Protein AF-A0A9P0GEF2-F1 (afdb_monomer_lite)

Secondary structure (DSSP, 8-state):
--------TT--BSSSSBHHHHHHHHHHHHHHHHH---HHHHHHHHHHHHT-SSPPPHHHHHHHHHHHHHHS-SS---S-------THHHHHHHHHHHHHHHH-TT--HHHHHHHTT--HHHHHHHHHHHS-HHHHHHHHHHHHHHHHHS-----SGGGTTTS--

Sequence (165 aa):
MDMKMKQFPNSIRIGNYTREQQIVATVWYHERLYTGMTRYQLTLNFGIRFQQGNLPSYNTLKMWERKLFKYGRLHRDKAKAKKPRTNLVKYIYLPYVKESFTKFPDLTIRARAEMLGFSYRSVSDIVKEEISPEELELLKNKGRKDHESDGTASKTVEQIDKLDS

Organism: NCBI:txid3402493

Radius of gyration: 30.12 Å; chains: 1; bounding box: 55×38×88 Å

Structure (mmCIF, N/CA/C/O backbone):
data_AF-A0A9P0GEF2-F1
#
_entry.id   AF-A0A9P0GEF2-F1
#
loop_
_atom_site.group_PDB
_atom_site.id
_atom_site.type_symbol
_atom_site.label_atom_id
_atom_site.label_alt_id
_atom_site.label_comp_id
_atom_site.label_asym_id
_atom_site.label_entity_id
_atom_site.label_seq_id
_atom_site.pdbx_PDB_ins_code
_atom_site.Cartn_x
_atom_site.Cartn_y
_atom_site.Cartn_z
_atom_site.occupancy
_atom_site.B_iso_or_equiv
_atom_site.auth_seq_id
_atom_site.auth_comp_id
_atom_site.auth_asym_id
_atom_site.auth_atom_id
_atom_site.pdbx_PDB_model_num
ATOM 1 N N . MET A 1 1 ? 8.793 13.081 41.917 1.00 36.50 1 MET A N 1
ATOM 2 C CA . MET A 1 1 ? 8.743 11.606 41.829 1.00 36.50 1 MET A CA 1
ATOM 3 C C . MET A 1 1 ? 8.677 11.232 40.359 1.00 36.50 1 MET A C 1
ATOM 5 O O . MET A 1 1 ? 7.615 11.348 39.762 1.00 36.50 1 MET A O 1
ATOM 9 N N . ASP A 1 2 ? 9.814 10.865 39.769 1.00 37.28 2 ASP A N 1
ATOM 10 C CA . ASP A 1 2 ? 9.894 10.432 38.371 1.00 37.28 2 ASP A CA 1
ATOM 11 C C . ASP A 1 2 ? 9.312 9.025 38.214 1.00 37.28 2 ASP A C 1
ATOM 13 O O . ASP A 1 2 ? 9.886 8.033 38.674 1.00 37.28 2 ASP A O 1
ATOM 17 N N . MET A 1 3 ? 8.160 8.926 37.553 1.00 39.66 3 MET A N 1
ATOM 18 C CA . MET A 1 3 ? 7.605 7.644 37.131 1.00 39.66 3 MET A CA 1
ATOM 19 C C . MET A 1 3 ? 8.417 7.113 35.947 1.00 39.66 3 MET A C 1
ATOM 21 O O . MET A 1 3 ? 8.150 7.423 34.787 1.00 39.66 3 MET A O 1
ATOM 25 N N . LYS A 1 4 ? 9.417 6.276 36.244 1.00 40.84 4 LYS A N 1
ATOM 26 C CA . LYS A 1 4 ? 10.087 5.433 35.248 1.00 40.84 4 LYS A CA 1
ATOM 27 C C . LYS A 1 4 ? 9.035 4.575 34.537 1.00 40.84 4 LYS A C 1
ATOM 29 O O . LYS A 1 4 ? 8.497 3.635 35.124 1.00 40.84 4 LYS A O 1
ATOM 34 N N . MET A 1 5 ? 8.746 4.887 33.272 1.00 45.00 5 MET A N 1
ATOM 35 C CA . MET A 1 5 ? 7.916 4.038 32.420 1.00 45.00 5 MET A CA 1
ATOM 36 C C . MET A 1 5 ? 8.588 2.671 32.271 1.00 45.00 5 MET A C 1
ATOM 38 O O . MET A 1 5 ? 9.667 2.556 31.686 1.00 45.00 5 MET A O 1
ATOM 42 N N . LYS A 1 6 ? 7.948 1.626 32.806 1.00 47.00 6 LYS A N 1
ATOM 43 C CA . LYS A 1 6 ? 8.337 0.235 32.567 1.00 47.00 6 LYS A CA 1
ATOM 44 C C . LYS A 1 6 ? 8.232 -0.037 31.067 1.00 47.00 6 LYS A C 1
ATOM 46 O O . LYS A 1 6 ? 7.139 -0.081 30.508 1.00 47.00 6 LYS A O 1
ATOM 51 N N . GLN A 1 7 ? 9.376 -0.204 30.411 1.00 41.09 7 GLN A N 1
ATOM 52 C CA . GLN A 1 7 ? 9.422 -0.741 29.059 1.00 41.09 7 GLN A CA 1
ATOM 53 C C . GLN A 1 7 ? 8.996 -2.211 29.124 1.00 41.09 7 GLN A C 1
ATOM 55 O O . GLN A 1 7 ? 9.711 -3.049 29.666 1.00 41.09 7 GLN A O 1
ATOM 60 N N . PHE A 1 8 ? 7.805 -2.516 28.609 1.00 40.53 8 PHE A N 1
ATOM 61 C CA . PHE A 1 8 ? 7.374 -3.895 28.404 1.00 40.53 8 PHE A CA 1
ATOM 62 C C . PHE A 1 8 ? 8.167 -4.503 27.234 1.00 40.53 8 PHE A C 1
ATOM 64 O O . PHE A 1 8 ? 8.203 -3.894 26.156 1.00 40.53 8 PHE A O 1
ATOM 71 N N . PRO A 1 9 ? 8.810 -5.671 27.415 1.00 43.16 9 PRO A N 1
ATOM 72 C CA . PRO A 1 9 ? 9.652 -6.263 26.389 1.00 43.16 9 PRO A CA 1
ATOM 73 C C . PRO A 1 9 ? 8.785 -6.875 25.276 1.00 43.16 9 PRO A C 1
ATOM 75 O O . PRO A 1 9 ? 7.777 -7.523 25.537 1.00 43.16 9 PRO A O 1
ATOM 78 N N . ASN A 1 10 ? 9.207 -6.677 24.025 1.00 42.88 10 ASN A N 1
ATOM 79 C CA . ASN A 1 10 ? 8.752 -7.402 22.828 1.00 42.88 10 ASN A CA 1
ATOM 80 C C . ASN A 1 10 ? 7.295 -7.222 22.356 1.00 42.88 10 ASN A C 1
ATOM 82 O O . ASN A 1 10 ? 6.679 -8.165 21.864 1.00 42.88 10 ASN A O 1
ATOM 86 N N . SER A 1 11 ? 6.761 -5.996 22.359 1.00 43.22 11 SER A N 1
ATOM 87 C CA . SER A 1 11 ? 5.604 -5.692 21.501 1.00 43.22 11 SER A CA 1
ATOM 88 C C . SER A 1 11 ? 6.075 -5.225 20.121 1.00 43.22 11 SER A C 1
ATOM 90 O O . SER A 1 11 ? 6.702 -4.175 19.978 1.00 43.22 11 SER A O 1
ATOM 92 N N . ILE A 1 12 ? 5.778 -5.998 19.073 1.00 39.53 12 ILE A N 1
ATOM 93 C CA . ILE A 1 12 ? 5.960 -5.540 17.690 1.00 39.53 12 ILE A CA 1
ATOM 94 C C . ILE A 1 12 ? 5.035 -4.328 17.501 1.00 39.53 12 ILE A C 1
ATOM 96 O O . ILE A 1 12 ? 3.810 -4.464 17.419 1.00 39.53 12 ILE A O 1
ATOM 100 N N . ARG A 1 13 ? 5.617 -3.124 17.491 1.00 46.28 13 ARG A N 1
ATOM 101 C CA . ARG A 1 13 ? 4.905 -1.864 17.255 1.00 46.28 13 ARG A CA 1
ATOM 102 C C . ARG A 1 13 ? 4.574 -1.766 15.772 1.00 46.28 13 ARG A C 1
ATOM 104 O O . ARG A 1 13 ? 5.449 -1.490 14.955 1.00 46.28 13 ARG A O 1
ATOM 111 N N . ILE A 1 14 ? 3.318 -2.005 15.407 1.00 45.78 14 ILE A N 1
ATOM 112 C CA . ILE A 1 14 ? 2.855 -1.829 14.029 1.00 45.78 14 ILE A CA 1
ATOM 113 C C . ILE A 1 14 ? 2.057 -0.523 13.977 1.00 45.78 14 ILE A C 1
ATOM 115 O O . ILE A 1 14 ? 0.842 -0.494 14.163 1.00 45.78 14 ILE A O 1
ATOM 119 N N . GLY A 1 15 ? 2.776 0.585 13.774 1.00 56.94 15 GLY A N 1
ATOM 120 C CA . GLY A 1 15 ? 2.291 1.932 14.099 1.00 56.94 15 GLY A CA 1
ATOM 121 C C . GLY A 1 15 ? 2.470 2.260 15.589 1.00 56.94 15 GLY A C 1
ATOM 122 O O . GLY A 1 15 ? 3.166 1.546 16.305 1.00 56.94 15 GLY A O 1
ATOM 123 N N . ASN A 1 16 ? 1.824 3.328 16.071 1.00 75.75 16 ASN A N 1
ATOM 124 C CA . ASN A 1 16 ? 1.913 3.777 17.473 1.00 75.75 16 ASN A CA 1
ATOM 125 C C . ASN A 1 16 ? 1.214 2.842 18.488 1.00 75.75 16 ASN A C 1
ATOM 127 O O . ASN A 1 16 ? 1.175 3.173 19.670 1.00 75.75 16 ASN A O 1
ATOM 131 N N . TYR A 1 17 ? 0.648 1.708 18.053 1.00 85.00 17 TYR A N 1
ATOM 132 C CA . TYR A 1 17 ? -0.143 0.801 18.890 1.00 85.00 17 TYR A CA 1
ATOM 133 C C . TYR A 1 17 ? 0.303 -0.652 18.718 1.00 85.00 17 TYR A C 1
ATOM 135 O O . TYR A 1 17 ? 0.531 -1.111 17.592 1.00 85.00 17 TYR A O 1
ATOM 143 N N . THR A 1 18 ? 0.392 -1.383 19.825 1.00 87.19 18 THR A N 1
ATOM 144 C CA . THR A 1 18 ? 0.700 -2.818 19.842 1.00 87.19 18 THR A CA 1
ATOM 145 C C . THR A 1 18 ? -0.449 -3.629 19.242 1.00 87.19 18 THR A C 1
ATOM 147 O O . THR A 1 18 ? -1.592 -3.174 19.176 1.00 87.19 18 THR A O 1
ATOM 150 N N . ARG A 1 19 ? -0.173 -4.863 18.806 1.00 86.06 19 ARG A N 1
ATOM 151 C CA . ARG A 1 19 ? -1.214 -5.752 18.262 1.00 86.06 19 ARG A CA 1
ATOM 152 C C . ARG A 1 19 ? -2.345 -5.994 19.265 1.00 86.06 19 ARG A C 1
ATOM 154 O O . ARG A 1 19 ? -3.507 -5.957 18.881 1.00 86.06 19 ARG A O 1
ATOM 161 N N . GLU A 1 20 ? -2.011 -6.196 20.534 1.00 89.56 20 GLU A N 1
ATOM 162 C CA . GLU A 1 20 ? -2.986 -6.396 21.611 1.00 89.56 20 GLU A CA 1
ATOM 163 C C . GLU A 1 20 ? -3.893 -5.181 21.788 1.00 89.56 20 GLU A C 1
ATOM 165 O O . GLU A 1 20 ? -5.114 -5.319 21.804 1.00 89.56 20 GLU A O 1
ATOM 170 N N . GLN A 1 21 ? -3.305 -3.982 21.835 1.00 91.62 21 GLN A N 1
ATOM 171 C CA . GLN A 1 21 ? -4.051 -2.728 21.908 1.00 91.62 21 GLN A CA 1
ATOM 172 C C . GLN A 1 21 ? -5.044 -2.606 20.753 1.00 91.62 21 GLN A C 1
ATOM 174 O O . GLN A 1 21 ? -6.216 -2.295 20.963 1.00 91.62 21 GLN A O 1
ATOM 179 N N . GLN A 1 22 ? -4.596 -2.901 19.532 1.00 91.31 22 GLN A N 1
ATOM 180 C CA . GLN A 1 22 ? -5.460 -2.868 18.359 1.00 91.31 22 GLN A CA 1
ATOM 181 C C . GLN A 1 22 ? -6.599 -3.887 18.457 1.00 91.31 22 GLN A C 1
ATOM 183 O O . GLN A 1 22 ? -7.737 -3.529 18.164 1.00 91.31 22 GLN A O 1
ATOM 188 N N . ILE A 1 23 ? -6.330 -5.128 18.881 1.00 93.06 23 ILE A N 1
ATOM 189 C CA . ILE A 1 23 ? -7.360 -6.167 19.048 1.00 93.06 23 ILE A CA 1
ATOM 190 C C . ILE A 1 23 ? -8.403 -5.716 20.071 1.00 93.06 23 ILE A C 1
ATOM 192 O O . ILE A 1 23 ? -9.587 -5.685 19.748 1.00 93.06 23 ILE A O 1
ATOM 196 N N . VAL A 1 24 ? -7.973 -5.305 21.266 1.00 94.31 24 VAL A N 1
ATOM 197 C CA . VAL A 1 24 ? -8.879 -4.883 22.345 1.00 94.31 24 VAL A CA 1
ATOM 198 C C . VAL A 1 24 ? -9.739 -3.700 21.907 1.00 94.31 24 VAL A C 1
ATOM 200 O O . VAL A 1 24 ? -10.962 -3.757 22.020 1.00 94.31 24 VAL A O 1
ATOM 203 N N . ALA A 1 25 ? -9.123 -2.659 21.338 1.00 93.31 25 ALA A N 1
ATOM 204 C CA . ALA A 1 25 ? -9.853 -1.499 20.833 1.00 93.31 25 ALA A CA 1
ATOM 205 C C . ALA A 1 25 ? -10.868 -1.882 19.748 1.00 93.31 25 ALA A C 1
ATOM 207 O O . ALA A 1 25 ? -11.949 -1.304 19.668 1.00 93.31 25 ALA A O 1
ATOM 208 N N . THR A 1 26 ? -10.519 -2.862 18.915 1.00 94.62 26 THR A N 1
ATOM 209 C CA . THR A 1 26 ? -11.372 -3.334 17.828 1.00 94.62 26 THR A CA 1
ATOM 210 C C . THR A 1 26 ? -12.586 -4.100 18.333 1.00 94.62 26 THR A C 1
ATOM 212 O O . THR A 1 26 ? -13.689 -3.855 17.848 1.00 94.62 26 THR A O 1
ATOM 215 N N . VAL A 1 27 ? -12.396 -4.994 19.305 1.00 94.94 27 VAL A N 1
ATOM 216 C CA . VAL A 1 27 ? -13.488 -5.756 19.928 1.00 94.94 27 VAL A CA 1
ATOM 217 C C . VAL A 1 27 ? -14.453 -4.803 20.622 1.00 94.94 27 VAL A C 1
ATOM 219 O O . VAL A 1 27 ? -15.636 -4.796 20.302 1.00 94.94 27 VAL A O 1
ATOM 222 N N . TRP A 1 28 ? -13.936 -3.898 21.457 1.00 95.12 28 TRP A N 1
ATOM 223 C CA . TRP A 1 28 ? -14.758 -2.878 22.110 1.00 95.12 28 TRP A CA 1
ATOM 224 C C . TRP A 1 28 ? -15.512 -2.008 21.114 1.00 95.12 28 TRP A C 1
ATOM 226 O O . TRP A 1 28 ? -16.670 -1.659 21.334 1.00 95.12 28 TRP A O 1
ATOM 236 N N . TYR A 1 29 ? -14.866 -1.655 20.001 1.00 95.06 29 TYR A N 1
ATOM 237 C CA . TYR A 1 29 ? -15.519 -0.859 18.978 1.00 95.06 29 TYR A CA 1
ATOM 238 C C . TYR A 1 29 ? -16.649 -1.651 18.341 1.00 95.06 29 TYR A C 1
ATOM 240 O O . TYR A 1 29 ? -17.744 -1.114 18.239 1.00 95.06 29 TYR A O 1
ATOM 248 N N . HIS A 1 30 ? -16.436 -2.910 17.974 1.00 95.00 30 HIS A N 1
ATOM 249 C CA . HIS A 1 30 ? -17.484 -3.763 17.415 1.00 95.00 30 HIS A CA 1
ATOM 250 C C . HIS A 1 30 ? -18.673 -3.934 18.373 1.00 95.00 30 HIS A C 1
ATOM 252 O O . HIS A 1 30 ? -19.827 -3.799 17.969 1.00 95.00 30 HIS A O 1
ATOM 258 N N . GLU A 1 31 ? -18.390 -4.119 19.661 1.00 94.62 31 GLU A N 1
ATOM 259 C CA . GLU A 1 31 ? -19.393 -4.345 20.705 1.00 94.62 31 GLU A CA 1
ATOM 260 C C . GLU A 1 31 ? -20.100 -3.072 21.192 1.00 94.62 31 GLU A C 1
ATOM 262 O O . GLU A 1 31 ? -21.075 -3.146 21.943 1.00 94.62 31 GLU A O 1
ATOM 267 N N . ARG A 1 32 ? -19.656 -1.884 20.760 1.00 93.75 32 ARG A N 1
ATOM 268 C CA . ARG A 1 32 ? -20.193 -0.587 21.217 1.00 93.75 32 ARG A CA 1
ATOM 269 C C . ARG A 1 32 ? -21.714 -0.465 21.063 1.00 93.75 32 ARG A C 1
ATOM 271 O O . ARG A 1 32 ? -22.362 0.199 21.861 1.00 93.75 32 ARG A O 1
ATOM 278 N N . LEU A 1 33 ? -22.275 -1.091 20.022 1.00 90.06 33 LEU A N 1
ATOM 279 C CA . LEU A 1 33 ? -23.709 -1.042 19.725 1.00 90.06 33 LEU A CA 1
ATOM 280 C C . LEU A 1 33 ? -24.526 -1.898 20.700 1.00 90.06 33 LEU A C 1
ATOM 282 O O . LEU A 1 33 ? -25.674 -1.567 20.964 1.00 90.06 33 LEU A O 1
ATOM 286 N N . TYR A 1 34 ? -23.927 -2.953 21.256 1.00 92.88 34 TYR A N 1
ATOM 287 C CA . TYR A 1 34 ? -24.567 -3.845 22.226 1.00 92.88 34 TYR A CA 1
ATOM 288 C C . TYR A 1 34 ? -24.360 -3.378 23.668 1.00 92.88 34 TYR A C 1
ATOM 290 O O . TYR A 1 34 ? -25.208 -3.591 24.524 1.00 92.88 34 TYR A O 1
ATOM 298 N N . THR A 1 35 ? -23.237 -2.712 23.937 1.00 91.19 35 THR A N 1
ATOM 299 C CA . THR A 1 35 ? -22.877 -2.205 25.272 1.00 91.19 35 THR A CA 1
ATOM 300 C C . THR A 1 35 ? -23.393 -0.792 25.547 1.00 91.19 35 THR A C 1
ATOM 302 O O . THR A 1 35 ? -23.237 -0.292 26.657 1.00 91.19 35 THR A O 1
ATOM 305 N N . GLY A 1 36 ? -23.952 -0.109 24.542 1.00 90.31 36 GLY A N 1
ATOM 306 C CA . GLY A 1 36 ? -24.354 1.297 24.648 1.00 90.31 36 GLY A CA 1
ATOM 307 C C . GLY A 1 36 ? -23.180 2.270 24.824 1.00 90.31 36 GLY A C 1
ATOM 308 O O . GLY A 1 36 ? -23.396 3.456 25.068 1.00 90.31 36 GLY A O 1
ATOM 309 N N . MET A 1 37 ? -21.932 1.802 24.699 1.00 90.69 37 MET A N 1
ATOM 310 C CA . MET A 1 37 ? -20.756 2.649 24.865 1.00 90.69 37 MET A CA 1
ATOM 311 C C . MET A 1 37 ? -20.635 3.655 23.723 1.00 90.69 37 MET A C 1
ATOM 313 O O . MET A 1 37 ? -20.577 3.316 22.536 1.00 90.69 37 MET A O 1
ATOM 317 N N . THR A 1 38 ? -20.503 4.926 24.091 1.00 91.69 38 THR A N 1
ATOM 318 C CA . THR A 1 38 ? -20.158 5.973 23.134 1.00 91.69 38 THR A CA 1
ATOM 319 C C . THR A 1 38 ? -18.712 5.815 22.666 1.00 91.69 38 THR A C 1
ATOM 321 O O . THR A 1 38 ? -17.843 5.265 23.347 1.00 91.69 38 THR A O 1
ATOM 324 N N . ARG A 1 39 ? -18.415 6.368 21.488 1.00 87.44 39 ARG A N 1
ATOM 325 C CA . ARG A 1 39 ? -17.051 6.372 20.935 1.00 87.44 39 ARG A CA 1
ATOM 326 C C . ARG A 1 39 ? -16.059 7.077 21.863 1.00 87.44 39 ARG A C 1
ATOM 328 O O . ARG A 1 39 ? -14.928 6.624 21.981 1.00 87.44 39 ARG A O 1
ATOM 335 N N . TYR A 1 40 ? -16.501 8.153 22.515 1.00 89.19 40 TYR A N 1
ATOM 336 C CA . TYR A 1 40 ? -15.698 8.907 23.472 1.00 89.19 40 TYR A CA 1
ATOM 337 C C . TYR A 1 40 ? -15.325 8.051 24.688 1.00 89.19 40 TYR A C 1
ATOM 339 O O . TYR A 1 40 ? -14.145 7.949 25.024 1.00 89.19 40 TYR A O 1
ATOM 347 N N . GLN A 1 41 ? -16.305 7.362 25.284 1.00 91.69 41 GLN A N 1
ATOM 348 C CA . GLN A 1 41 ? -16.072 6.444 26.404 1.00 91.69 41 GLN A CA 1
ATOM 349 C C . GLN A 1 41 ? -15.109 5.320 26.026 1.00 91.69 41 GLN A C 1
ATOM 351 O O . GLN A 1 41 ? -14.199 5.018 26.789 1.00 91.69 41 GLN A O 1
ATOM 356 N N . LEU A 1 42 ? -15.242 4.751 24.826 1.00 93.19 42 LEU A N 1
ATOM 357 C CA . LEU A 1 42 ? -14.307 3.739 24.340 1.00 93.19 42 LEU A CA 1
ATOM 358 C C . LEU A 1 42 ? -12.874 4.275 24.273 1.00 93.19 42 LEU A C 1
ATOM 360 O O . LEU A 1 42 ? -11.957 3.628 24.778 1.00 93.19 42 LEU A O 1
ATOM 364 N N . THR A 1 43 ? -12.664 5.448 23.668 1.00 89.19 43 THR A N 1
ATOM 365 C CA . THR A 1 43 ? -11.322 6.042 23.568 1.00 89.19 43 THR A CA 1
ATOM 366 C C . THR A 1 43 ? -10.751 6.414 24.933 1.00 89.19 43 THR A C 1
ATOM 368 O O . THR A 1 43 ? -9.559 6.222 25.160 1.00 89.19 43 THR A O 1
ATOM 371 N N . LEU A 1 44 ? -11.591 6.876 25.860 1.00 89.75 44 LEU A N 1
ATOM 372 C CA . LEU A 1 44 ? -11.183 7.183 27.228 1.00 89.75 44 LEU A CA 1
ATOM 373 C C . LEU A 1 44 ? -10.773 5.908 27.978 1.00 89.75 44 LEU A C 1
ATOM 375 O O . LEU A 1 44 ? -9.671 5.839 28.517 1.00 89.75 44 LEU A O 1
ATOM 379 N N . ASN A 1 45 ? -11.606 4.865 27.927 1.00 91.44 45 ASN A N 1
ATOM 380 C CA . ASN A 1 45 ? -11.321 3.557 28.520 1.00 91.44 45 ASN A CA 1
ATOM 381 C C . ASN A 1 45 ? -10.051 2.938 27.933 1.00 91.44 45 ASN A C 1
ATOM 383 O O . ASN A 1 45 ? -9.278 2.305 28.651 1.00 91.44 45 ASN A O 1
ATOM 387 N N . PHE A 1 46 ? -9.807 3.141 26.637 1.00 91.75 46 PHE A N 1
ATOM 388 C CA . PHE A 1 46 ? -8.575 2.718 25.983 1.00 91.75 46 PHE A CA 1
ATOM 389 C C . PHE A 1 46 ? -7.355 3.448 26.562 1.00 91.75 46 PHE A C 1
ATOM 391 O O . PHE A 1 46 ? -6.378 2.797 26.933 1.00 91.75 46 PHE A O 1
ATOM 398 N N . GLY A 1 47 ? -7.428 4.777 26.686 1.00 89.50 47 GLY A N 1
ATOM 399 C CA . GLY A 1 47 ? -6.366 5.590 27.283 1.00 89.50 47 GLY A CA 1
ATOM 400 C C . GLY A 1 47 ? -6.055 5.185 28.722 1.00 89.50 47 GLY A C 1
ATOM 401 O O . GLY A 1 47 ? -4.887 5.011 29.064 1.00 89.50 47 GLY A O 1
ATOM 402 N N . ILE A 1 48 ? -7.094 4.950 29.531 1.00 90.25 48 ILE A N 1
ATOM 403 C CA . ILE A 1 48 ? -6.972 4.492 30.924 1.00 90.25 48 ILE A CA 1
ATOM 404 C C . ILE A 1 48 ? -6.326 3.102 30.981 1.00 90.25 48 ILE A C 1
ATOM 406 O O . ILE A 1 48 ? -5.343 2.908 31.694 1.00 90.25 48 ILE A O 1
ATOM 410 N N . ARG A 1 49 ? -6.841 2.137 30.207 1.00 91.31 49 ARG A N 1
ATOM 411 C CA . ARG A 1 49 ? -6.380 0.740 30.245 1.00 91.31 49 ARG A CA 1
ATOM 412 C C . ARG A 1 49 ? -4.925 0.588 29.816 1.00 91.31 49 ARG A C 1
ATOM 414 O O . ARG A 1 49 ? -4.204 -0.219 30.394 1.00 91.31 49 ARG A O 1
ATOM 421 N N . PHE A 1 50 ? -4.510 1.326 28.791 1.00 88.94 50 PHE A N 1
ATOM 422 C CA . PHE A 1 50 ? -3.181 1.185 28.193 1.00 88.94 50 PHE A CA 1
ATOM 423 C C . PHE A 1 50 ? -2.206 2.300 28.578 1.00 88.94 50 PHE A C 1
ATOM 425 O O . PHE A 1 50 ? -1.098 2.326 28.047 1.00 88.94 50 PHE A O 1
ATOM 432 N N . GLN A 1 51 ? -2.602 3.204 29.483 1.00 87.69 51 GLN A N 1
ATOM 433 C CA . GLN A 1 51 ? -1.810 4.362 29.920 1.00 87.69 51 GLN A CA 1
ATOM 434 C C . GLN A 1 51 ? -1.248 5.165 28.735 1.00 87.69 51 GLN A C 1
ATOM 436 O O . GLN A 1 51 ? -0.099 5.607 28.737 1.00 87.69 51 GLN A O 1
ATOM 441 N N . GLN A 1 52 ? -2.057 5.317 27.683 1.00 79.44 52 GLN A N 1
ATOM 442 C CA . GLN A 1 52 ? -1.608 5.869 26.412 1.00 79.44 52 GLN A CA 1
ATOM 443 C C . GLN A 1 52 ? -2.270 7.216 26.133 1.00 79.44 52 GLN A C 1
ATOM 445 O O . GLN A 1 52 ? -3.485 7.306 25.990 1.00 79.44 52 GLN A O 1
ATOM 450 N N . GLY A 1 53 ? -1.450 8.266 26.023 1.00 72.25 53 GLY A N 1
ATOM 451 C CA . GLY A 1 53 ? -1.928 9.623 25.732 1.00 72.25 53 GLY A CA 1
ATOM 452 C C . GLY A 1 53 ? -2.345 9.838 24.273 1.00 72.25 53 GLY A C 1
ATOM 453 O O . GLY A 1 53 ? -3.156 10.709 23.982 1.00 72.25 53 GLY A O 1
ATOM 454 N N . ASN A 1 54 ? -1.821 9.032 23.343 1.00 81.88 54 ASN A N 1
ATOM 455 C CA . ASN A 1 54 ? -2.259 9.051 21.950 1.00 81.88 54 ASN A CA 1
ATOM 456 C C . ASN A 1 54 ? -3.437 8.085 21.789 1.00 81.88 54 ASN A C 1
ATOM 458 O O . ASN A 1 54 ? -3.255 6.877 21.933 1.00 81.88 54 ASN A O 1
ATOM 462 N N . LEU A 1 55 ? -4.631 8.617 21.533 1.00 86.38 55 LEU A N 1
ATOM 463 C CA . LEU A 1 55 ? -5.854 7.828 21.407 1.00 86.38 55 LEU A CA 1
ATOM 464 C C . LEU A 1 55 ? -6.139 7.490 19.937 1.00 86.38 55 LEU A C 1
ATOM 466 O O . LEU A 1 55 ? -5.930 8.325 19.049 1.00 86.38 55 LEU A O 1
ATOM 470 N N . PRO A 1 56 ? -6.638 6.278 19.639 1.00 88.00 56 PRO A N 1
ATOM 471 C CA . PRO A 1 56 ? -6.957 5.906 18.273 1.00 88.00 56 PRO A CA 1
ATOM 472 C C . PRO A 1 56 ? -8.114 6.765 17.763 1.00 88.00 56 PRO A C 1
ATOM 474 O O . PRO A 1 56 ? -9.182 6.838 18.369 1.00 88.00 56 PRO A O 1
ATOM 477 N N . SER A 1 57 ? -7.913 7.403 16.610 1.00 88.81 57 SER A N 1
ATOM 478 C CA . SER A 1 57 ? -8.980 8.160 15.961 1.00 88.81 57 SER A CA 1
ATOM 479 C C . SER A 1 57 ? -10.120 7.238 15.521 1.00 88.81 57 SER A C 1
ATOM 481 O O . SER A 1 57 ? -9.938 6.040 15.282 1.00 88.81 57 SER A O 1
ATOM 483 N N . TYR A 1 58 ? -11.306 7.811 15.328 1.00 87.81 58 TYR A N 1
ATOM 484 C CA . TYR A 1 58 ? -12.470 7.078 14.826 1.00 87.81 58 TYR A CA 1
ATOM 485 C C . TYR A 1 58 ? -12.185 6.315 13.521 1.00 87.81 58 TYR A C 1
ATOM 487 O O . TYR A 1 58 ? -12.561 5.151 13.382 1.00 87.81 58 TYR A O 1
ATOM 495 N N . ASN A 1 59 ? -11.484 6.950 12.577 1.00 89.25 59 ASN A N 1
ATOM 496 C CA . ASN A 1 59 ? -11.127 6.325 11.303 1.00 89.25 59 ASN A CA 1
ATOM 497 C C . ASN A 1 59 ? -10.198 5.123 11.503 1.00 89.25 59 ASN A C 1
ATOM 499 O O . ASN A 1 59 ? -10.335 4.117 10.804 1.00 89.25 59 ASN A O 1
ATOM 503 N N . THR A 1 60 ? -9.292 5.207 12.478 1.00 89.38 60 THR A N 1
ATOM 504 C CA . THR A 1 60 ? -8.404 4.107 12.859 1.00 89.38 60 THR A CA 1
ATOM 505 C C . THR A 1 60 ? -9.193 2.937 13.441 1.00 89.38 60 THR A C 1
ATOM 507 O O . THR A 1 60 ? -9.043 1.819 12.951 1.00 89.38 60 THR A O 1
ATOM 510 N N . LEU A 1 61 ? -10.094 3.192 14.395 1.00 91.50 61 LEU A N 1
ATOM 511 C CA . LEU A 1 61 ? -10.950 2.161 14.996 1.00 91.50 61 LEU A CA 1
ATOM 512 C C . LEU A 1 61 ? -11.821 1.459 13.946 1.00 91.50 61 LEU A C 1
ATOM 514 O O . LEU A 1 61 ? -11.817 0.233 13.853 1.00 91.50 61 LEU A O 1
ATOM 518 N N . LYS A 1 62 ? -12.487 2.231 13.080 1.00 92.19 62 LYS A N 1
ATOM 519 C CA . LYS A 1 62 ? -13.305 1.696 11.980 1.00 92.19 62 LYS A CA 1
ATOM 520 C C . LYS A 1 62 ? -12.475 0.874 10.990 1.00 92.19 62 LYS A C 1
ATOM 522 O O . LYS A 1 62 ? -12.920 -0.156 10.482 1.00 92.19 62 LYS A O 1
ATOM 527 N N . MET A 1 63 ? -11.258 1.326 10.678 1.00 91.38 63 MET A N 1
ATOM 528 C CA . MET A 1 63 ? -10.345 0.576 9.818 1.00 91.38 63 MET A CA 1
ATOM 529 C C . MET A 1 63 ? -9.955 -0.757 10.461 1.00 91.38 63 MET A C 1
ATOM 531 O O . MET A 1 63 ? -9.929 -1.764 9.750 1.00 91.38 63 MET A O 1
ATOM 535 N N . TRP A 1 64 ? -9.623 -0.763 11.752 1.00 92.31 64 TRP A N 1
ATOM 536 C CA . TRP A 1 64 ? -9.245 -1.972 12.476 1.00 92.31 64 TRP A CA 1
ATOM 537 C C . TRP A 1 64 ? -10.404 -2.962 12.591 1.00 92.31 64 TRP A C 1
ATOM 539 O O . TRP A 1 64 ? -10.214 -4.115 12.219 1.00 92.31 64 TRP A O 1
ATOM 549 N N . GLU A 1 65 ? -11.607 -2.506 12.955 1.00 93.69 65 GLU A N 1
ATOM 550 C CA . GLU A 1 65 ? -12.842 -3.311 12.961 1.00 93.69 65 GLU A CA 1
ATOM 551 C C . GLU A 1 65 ? -13.068 -3.992 11.624 1.00 93.69 65 GLU A C 1
ATOM 553 O O . GLU A 1 65 ? -13.108 -5.222 11.547 1.00 93.69 65 GLU A O 1
ATOM 558 N N . ARG A 1 66 ? -13.100 -3.209 10.543 1.00 92.56 66 ARG A N 1
ATOM 559 C CA . ARG A 1 66 ? -13.265 -3.774 9.207 1.00 92.56 66 ARG A CA 1
ATOM 560 C C . ARG A 1 66 ? -12.173 -4.788 8.893 1.00 92.56 66 ARG A C 1
ATOM 562 O O . ARG A 1 66 ? -12.436 -5.754 8.196 1.00 92.56 66 ARG A O 1
ATOM 569 N N . LYS A 1 67 ? -10.937 -4.565 9.332 1.00 90.31 67 LYS A N 1
ATOM 570 C CA . LYS A 1 67 ? -9.829 -5.466 9.019 1.00 90.31 67 LYS A CA 1
ATOM 571 C C . LYS A 1 67 ? -9.897 -6.778 9.800 1.00 90.31 67 LYS A C 1
ATOM 573 O O . LYS A 1 67 ? -9.796 -7.842 9.189 1.00 90.31 67 LYS A O 1
ATOM 578 N N . LEU A 1 68 ? -10.111 -6.700 11.109 1.00 92.69 68 LEU A N 1
ATOM 579 C CA . LEU A 1 68 ? -10.169 -7.861 11.985 1.00 92.69 68 LEU A CA 1
ATOM 580 C C . LEU A 1 68 ? -11.397 -8.720 11.682 1.00 92.69 68 LEU A C 1
ATOM 582 O O . LEU A 1 68 ? -11.238 -9.898 11.387 1.00 92.69 68 LEU A O 1
ATOM 586 N N . PHE A 1 69 ? -12.592 -8.129 11.658 1.00 91.62 69 PHE A N 1
ATOM 587 C CA . PHE A 1 69 ? -13.833 -8.891 11.499 1.00 91.62 69 PHE A CA 1
ATOM 588 C C . PHE A 1 69 ? -14.098 -9.334 10.056 1.00 91.62 69 PHE A C 1
ATOM 590 O O . PHE A 1 69 ? -14.722 -10.366 9.849 1.00 91.62 69 PHE A O 1
ATOM 597 N N . LYS A 1 70 ? -13.601 -8.607 9.040 1.00 88.31 70 LYS A N 1
ATOM 598 C CA . LYS A 1 70 ? -13.766 -9.034 7.636 1.00 88.31 70 LYS A CA 1
ATOM 599 C C . LYS A 1 70 ? -12.672 -9.982 7.152 1.00 88.31 70 LYS A C 1
ATOM 601 O O . LYS A 1 70 ? -12.945 -10.834 6.317 1.00 88.31 70 LYS A O 1
ATOM 606 N N . TYR A 1 71 ? -11.424 -9.784 7.581 1.00 87.38 71 TYR A N 1
ATOM 607 C CA . TYR A 1 71 ? -10.272 -10.501 7.014 1.00 87.38 71 TYR A CA 1
ATOM 608 C C . TYR A 1 71 ? -9.501 -11.345 8.036 1.00 87.38 71 TYR A C 1
ATOM 610 O O . TYR A 1 71 ? -8.479 -11.918 7.664 1.00 87.38 71 TYR A O 1
ATOM 618 N N . GLY A 1 72 ? -9.913 -11.376 9.307 1.00 88.31 72 GLY A N 1
ATOM 619 C CA . GLY A 1 72 ? -9.222 -12.113 10.372 1.00 88.31 72 GLY A CA 1
ATOM 620 C C . GLY A 1 72 ? -7.850 -11.545 10.753 1.00 88.31 72 GLY A C 1
ATOM 621 O O . GLY A 1 72 ? -7.075 -12.206 11.438 1.00 88.31 72 GLY A O 1
ATOM 622 N N . ARG A 1 73 ? -7.496 -10.333 10.293 1.00 86.00 73 ARG A N 1
ATOM 623 C CA . ARG A 1 73 ? -6.163 -9.737 10.506 1.00 86.00 73 ARG A CA 1
ATOM 624 C C . ARG A 1 73 ? -6.202 -8.214 10.522 1.00 86.00 73 ARG A C 1
ATOM 626 O O . ARG A 1 73 ? -6.818 -7.600 9.659 1.00 86.00 73 ARG A O 1
ATOM 633 N N . LEU A 1 74 ? -5.481 -7.591 11.455 1.00 81.81 74 LEU A N 1
ATOM 634 C CA . LEU A 1 74 ? -5.402 -6.125 11.613 1.00 81.81 74 LEU A CA 1
ATOM 635 C C . LEU A 1 74 ? -4.420 -5.453 10.642 1.00 81.81 74 LEU A C 1
ATOM 637 O O . LEU A 1 74 ? -4.570 -4.275 10.291 1.00 81.81 74 LEU A O 1
ATOM 641 N N . HIS A 1 75 ? -3.460 -6.220 10.125 1.00 69.69 75 HIS A N 1
ATOM 642 C CA . HIS A 1 75 ? -2.483 -5.754 9.153 1.00 69.69 75 HIS A CA 1
ATOM 643 C C . HIS A 1 75 ? -2.570 -6.520 7.841 1.00 69.69 75 HIS A C 1
ATOM 645 O O . HIS A 1 75 ? -2.983 -7.673 7.760 1.00 69.69 75 HIS A O 1
ATOM 651 N N . ARG A 1 76 ? -2.155 -5.832 6.779 1.00 56.72 76 ARG A N 1
ATOM 652 C CA . ARG A 1 76 ? -1.562 -6.517 5.643 1.00 56.72 76 ARG A CA 1
ATOM 653 C C . ARG A 1 76 ? -0.178 -6.918 6.133 1.00 56.72 76 ARG A C 1
ATOM 655 O O . ARG A 1 76 ? 0.634 -6.017 6.327 1.00 56.72 76 ARG A O 1
ATOM 662 N N . ASP A 1 77 ? 0.081 -8.209 6.303 1.00 49.06 77 ASP A N 1
ATOM 663 C CA . ASP A 1 77 ? 1.442 -8.746 6.230 1.00 49.06 77 ASP A CA 1
ATOM 664 C C . ASP A 1 77 ? 1.953 -8.437 4.829 1.00 49.06 77 ASP A C 1
ATOM 666 O O . ASP A 1 77 ? 1.798 -9.194 3.876 1.00 49.06 77 ASP A O 1
ATOM 670 N N . LYS A 1 78 ? 2.390 -7.202 4.650 1.00 50.16 78 LYS A N 1
ATOM 671 C CA . LYS A 1 78 ? 3.016 -6.727 3.441 1.00 50.16 78 LYS A CA 1
ATOM 672 C C . LYS A 1 78 ? 4.128 -5.821 3.926 1.00 50.16 78 LYS A C 1
ATOM 674 O O . LYS A 1 78 ? 3.982 -4.599 3.940 1.00 50.16 78 LYS A O 1
ATOM 679 N N . ALA A 1 79 ? 5.282 -6.441 4.200 1.00 48.56 79 ALA A N 1
ATOM 680 C CA . ALA A 1 79 ? 6.497 -5.985 3.528 1.00 48.56 79 ALA A CA 1
ATOM 681 C C . ALA A 1 79 ? 6.037 -5.464 2.172 1.00 48.56 79 ALA A C 1
ATOM 683 O O . ALA A 1 79 ? 5.348 -6.210 1.477 1.00 48.56 79 ALA A O 1
ATOM 684 N N . LYS A 1 80 ? 6.194 -4.162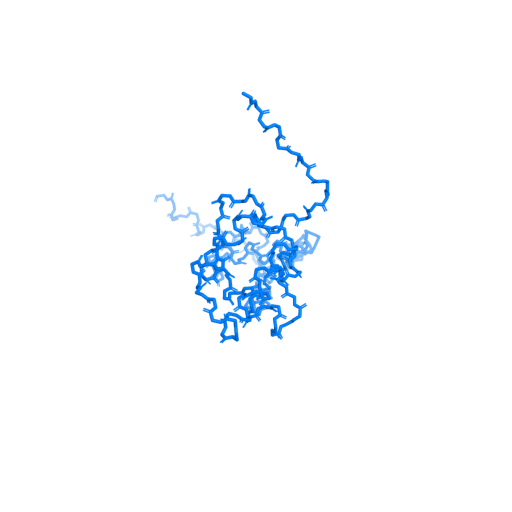 1.916 1.00 50.00 80 LYS A N 1
ATOM 685 C CA . LYS A 1 80 ? 5.624 -3.480 0.754 1.00 50.00 80 LYS A CA 1
ATOM 686 C C . LYS A 1 80 ? 6.009 -4.276 -0.494 1.00 50.00 80 LYS A C 1
ATOM 688 O O . LYS A 1 80 ? 7.042 -4.006 -1.091 1.00 50.00 80 LYS A O 1
ATOM 693 N N . ALA A 1 81 ? 5.195 -5.256 -0.882 1.00 51.09 81 ALA A N 1
ATOM 694 C CA . ALA A 1 81 ? 5.276 -5.893 -2.168 1.00 51.09 81 ALA A CA 1
ATOM 695 C C . ALA A 1 81 ? 4.940 -4.725 -3.066 1.00 51.09 81 ALA A C 1
ATOM 697 O O . ALA A 1 81 ? 3.789 -4.264 -3.071 1.00 51.09 81 ALA A O 1
ATOM 698 N N . LYS A 1 82 ? 5.993 -4.128 -3.644 1.00 52.72 82 LYS A N 1
ATOM 699 C CA . LYS A 1 82 ? 5.892 -3.100 -4.667 1.00 52.72 82 LYS A CA 1
ATOM 700 C C . LYS A 1 82 ? 4.756 -3.604 -5.537 1.00 52.72 82 LYS A C 1
ATOM 702 O O . LYS A 1 82 ? 4.859 -4.709 -6.063 1.00 52.72 82 LYS A O 1
ATOM 707 N N . LYS A 1 83 ? 3.620 -2.893 -5.562 1.00 52.28 83 LYS A N 1
ATOM 708 C CA . LYS A 1 83 ? 2.576 -3.221 -6.535 1.00 52.28 83 LYS A CA 1
ATOM 709 C C . LYS A 1 83 ? 3.347 -3.329 -7.849 1.00 52.28 83 LYS A C 1
ATOM 711 O O . LYS A 1 83 ? 4.026 -2.339 -8.142 1.00 52.28 83 LYS A O 1
ATOM 716 N N . PRO A 1 84 ? 3.346 -4.468 -8.563 1.00 52.53 84 PRO A N 1
ATOM 717 C CA . PRO A 1 84 ? 3.934 -4.481 -9.885 1.00 52.53 84 PRO A CA 1
ATOM 718 C C . PRO A 1 84 ? 3.162 -3.399 -10.633 1.00 52.53 84 PRO A C 1
ATOM 720 O O . PRO A 1 84 ? 1.9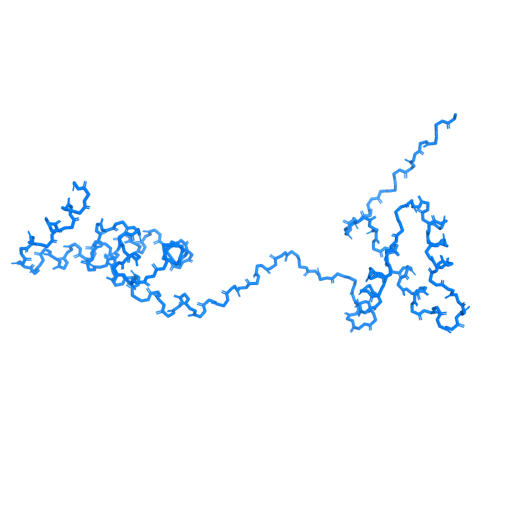54 -3.523 -10.841 1.00 52.53 84 PRO A O 1
ATOM 723 N N . ARG A 1 85 ? 3.802 -2.244 -10.859 1.00 57.62 85 ARG A N 1
ATOM 724 C CA . ARG A 1 85 ? 3.262 -1.216 -11.744 1.00 57.62 85 ARG A CA 1
ATOM 725 C C . ARG A 1 85 ? 3.089 -1.973 -13.038 1.00 57.62 85 ARG A C 1
ATOM 727 O O . ARG A 1 85 ? 4.098 -2.435 -13.540 1.00 57.62 85 ARG A O 1
A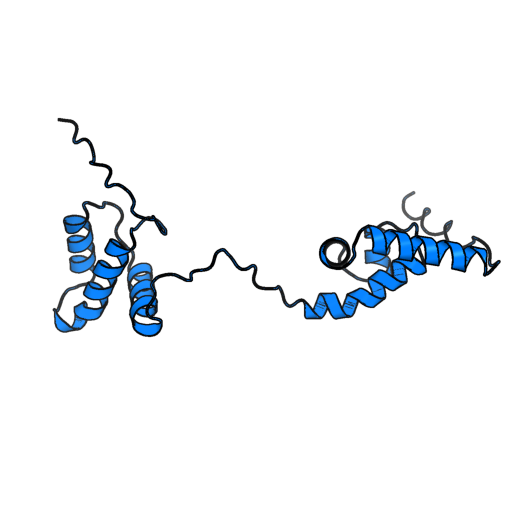TOM 734 N N . THR A 1 86 ? 1.843 -2.198 -13.444 1.00 53.94 86 THR A N 1
ATOM 735 C CA . THR A 1 86 ? 1.423 -2.923 -14.648 1.00 53.94 86 THR A CA 1
ATOM 736 C C . THR A 1 86 ? 2.559 -3.031 -15.668 1.00 53.94 86 THR A C 1
ATOM 738 O O . THR A 1 86 ? 2.740 -2.139 -16.493 1.00 53.94 86 THR A O 1
ATOM 741 N N . ASN A 1 87 ? 3.348 -4.114 -15.563 1.00 60.22 87 ASN A N 1
ATOM 742 C CA . ASN A 1 87 ? 4.546 -4.369 -16.375 1.00 60.22 87 ASN A CA 1
ATOM 743 C C . ASN A 1 87 ? 4.190 -4.556 -17.857 1.00 60.22 87 ASN A C 1
ATOM 745 O O . ASN A 1 87 ? 5.072 -4.595 -18.701 1.00 60.22 87 ASN A O 1
ATOM 749 N N . LEU A 1 88 ? 2.897 -4.633 -18.186 1.00 65.56 88 LEU A N 1
ATOM 750 C CA . LEU A 1 88 ? 2.398 -4.817 -19.542 1.00 65.56 88 LEU A CA 1
ATOM 751 C C . LEU A 1 88 ? 2.972 -3.779 -20.515 1.00 65.56 88 LEU A C 1
ATOM 753 O O . LEU A 1 88 ? 3.437 -4.133 -21.589 1.00 65.56 88 LEU A O 1
ATOM 757 N N . VAL A 1 89 ? 3.016 -2.509 -20.103 1.00 68.00 89 VAL A N 1
ATOM 758 C CA . VAL A 1 89 ? 3.554 -1.421 -20.933 1.00 68.00 89 VAL A CA 1
ATOM 759 C C . VAL A 1 89 ? 5.059 -1.600 -21.172 1.00 68.00 89 VAL A C 1
ATOM 761 O O . VAL A 1 89 ? 5.541 -1.352 -22.270 1.00 68.00 89 VAL A O 1
ATOM 764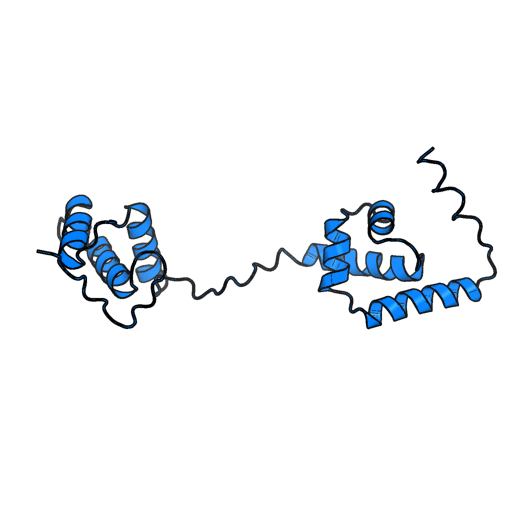 N N . LYS A 1 90 ? 5.801 -2.095 -20.173 1.00 74.56 90 LYS A N 1
ATOM 765 C CA . LYS A 1 90 ? 7.234 -2.388 -20.318 1.00 74.56 90 LYS A CA 1
ATOM 766 C C . LYS A 1 90 ? 7.477 -3.538 -21.292 1.00 74.56 90 LYS A C 1
ATOM 768 O O . LYS A 1 90 ? 8.346 -3.411 -22.144 1.00 74.56 90 LYS A O 1
ATOM 773 N N . TYR A 1 91 ? 6.686 -4.610 -21.215 1.00 81.12 91 TYR A N 1
ATOM 774 C CA . TYR A 1 91 ? 6.813 -5.754 -22.126 1.00 81.12 91 TYR A CA 1
ATOM 775 C C . TYR A 1 91 ? 6.476 -5.405 -23.577 1.00 81.12 91 TYR A C 1
ATOM 777 O O . TYR A 1 91 ? 7.104 -5.944 -24.482 1.00 81.12 91 TYR A O 1
ATOM 785 N N . ILE A 1 92 ? 5.549 -4.469 -23.806 1.00 86.25 92 ILE A N 1
ATOM 786 C CA . ILE A 1 92 ? 5.246 -3.965 -25.154 1.00 86.25 92 ILE A CA 1
ATOM 787 C C . ILE A 1 92 ? 6.452 -3.217 -25.743 1.00 86.25 92 ILE A C 1
ATOM 789 O O . ILE A 1 92 ? 6.745 -3.368 -26.925 1.00 86.25 92 ILE A O 1
ATOM 793 N N . TYR A 1 93 ? 7.174 -2.435 -24.933 1.00 87.75 93 TYR A N 1
ATOM 794 C CA . TYR A 1 93 ? 8.294 -1.607 -25.403 1.00 87.75 93 TYR A CA 1
ATOM 795 C C . TYR A 1 93 ? 9.655 -2.309 -25.405 1.00 87.75 93 TYR A C 1
ATOM 797 O O . TYR A 1 93 ? 10.556 -1.889 -26.130 1.00 87.75 93 TYR A O 1
ATOM 805 N N . LEU A 1 94 ? 9.806 -3.383 -24.629 1.00 91.69 94 LEU A N 1
ATOM 806 C CA . LEU A 1 94 ? 11.033 -4.170 -24.529 1.00 91.69 94 LEU A CA 1
ATOM 807 C C . LEU A 1 94 ? 11.648 -4.563 -25.889 1.00 91.69 94 LEU A C 1
ATOM 809 O O . LEU A 1 94 ? 12.845 -4.321 -26.053 1.00 91.69 94 LEU A O 1
ATOM 813 N N . PRO A 1 95 ? 10.904 -5.119 -26.872 1.00 92.88 95 PRO A N 1
ATOM 814 C CA . PRO A 1 95 ? 11.494 -5.487 -28.160 1.00 92.88 95 PRO A CA 1
ATOM 815 C C . PRO A 1 95 ? 12.078 -4.281 -28.908 1.00 92.88 95 PRO A C 1
ATOM 817 O O . PRO A 1 95 ? 13.203 -4.365 -29.387 1.00 92.88 95 PRO A O 1
ATOM 820 N N . TYR A 1 96 ? 11.386 -3.138 -28.919 1.00 93.50 96 TYR A N 1
ATOM 821 C CA . TYR A 1 96 ? 11.864 -1.909 -29.567 1.00 93.50 96 TYR A CA 1
ATOM 822 C C . TYR A 1 96 ? 13.122 -1.353 -28.893 1.00 93.50 96 TYR A C 1
ATOM 824 O O . TYR A 1 96 ? 14.058 -0.904 -29.556 1.00 93.50 96 TYR A O 1
ATOM 832 N N . VAL A 1 97 ? 13.177 -1.419 -27.558 1.00 92.56 97 VAL A N 1
ATOM 833 C CA . VAL A 1 97 ? 14.370 -1.022 -26.802 1.00 92.56 97 VAL A CA 1
ATOM 834 C C . VAL A 1 97 ? 15.543 -1.948 -27.138 1.00 92.56 97 VAL A C 1
ATOM 836 O O . VAL A 1 97 ? 16.623 -1.440 -27.431 1.00 92.56 97 VAL A O 1
ATOM 839 N N . LYS A 1 98 ? 15.352 -3.274 -27.183 1.00 93.94 98 LYS A N 1
ATOM 840 C CA . LYS A 1 98 ? 16.415 -4.226 -27.565 1.00 93.94 98 LYS A CA 1
ATOM 841 C C . LYS A 1 98 ? 16.893 -4.014 -29.002 1.00 93.94 98 LYS A C 1
ATOM 843 O O . LYS A 1 98 ? 18.094 -3.914 -29.239 1.00 93.94 98 LYS A O 1
ATOM 848 N N . GLU A 1 99 ? 15.964 -3.869 -29.942 1.00 93.31 99 GLU A N 1
ATOM 849 C CA . GLU A 1 99 ? 16.270 -3.621 -31.352 1.00 93.31 99 GLU A CA 1
ATOM 850 C C . GLU A 1 99 ? 17.068 -2.327 -31.531 1.00 93.31 99 GLU A C 1
ATOM 852 O O . GLU A 1 99 ? 18.040 -2.280 -32.2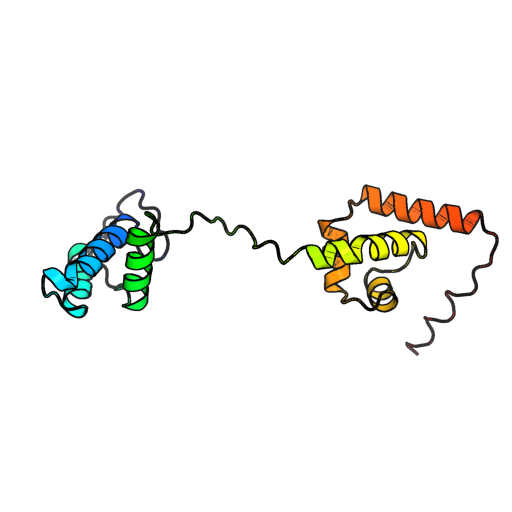86 1.00 93.31 99 GLU A O 1
ATOM 857 N N . SER A 1 100 ? 16.738 -1.284 -30.770 1.00 93.81 100 SER A N 1
ATOM 858 C CA . SER A 1 100 ? 17.486 -0.037 -30.844 1.00 93.81 100 SER A CA 1
ATOM 859 C C . SER A 1 100 ? 18.970 -0.214 -30.481 1.00 93.81 100 SER A C 1
ATOM 861 O O . SER A 1 100 ? 19.809 0.473 -31.063 1.00 93.81 100 SER A O 1
ATOM 863 N N . PHE A 1 101 ? 19.322 -1.108 -29.544 1.00 93.50 101 PHE A N 1
ATOM 864 C CA . PHE A 1 101 ? 20.725 -1.381 -29.189 1.00 93.50 101 PHE A CA 1
ATOM 865 C C . PHE A 1 101 ? 21.471 -2.129 -30.293 1.00 93.50 101 PHE A C 1
ATOM 867 O O . PHE A 1 101 ? 22.678 -1.956 -30.415 1.00 93.50 101 PHE A O 1
ATOM 874 N N . THR A 1 102 ? 20.760 -2.904 -31.115 1.00 92.00 102 THR A N 1
ATOM 875 C CA . THR A 1 102 ? 21.345 -3.522 -32.314 1.00 92.00 102 THR A CA 1
ATOM 876 C C . THR A 1 102 ? 21.512 -2.504 -33.443 1.00 92.00 102 THR A C 1
ATOM 878 O O . THR A 1 102 ? 22.584 -2.391 -34.018 1.00 92.00 102 THR A O 1
ATOM 881 N N . LYS A 1 103 ? 20.493 -1.682 -33.719 1.00 89.44 103 LYS A N 1
ATOM 882 C CA . LYS A 1 103 ? 20.541 -0.702 -34.815 1.00 89.44 103 LYS A CA 1
ATOM 883 C C . LYS A 1 103 ? 21.490 0.459 -34.537 1.00 89.44 103 LYS A C 1
ATOM 885 O O . LYS A 1 103 ? 22.141 0.943 -35.453 1.00 89.44 103 LYS A O 1
ATOM 890 N N . PHE A 1 104 ? 21.576 0.898 -33.285 1.00 90.25 104 PHE A N 1
ATOM 891 C CA . PHE A 1 104 ? 22.365 2.057 -32.880 1.00 90.25 104 PHE A CA 1
ATOM 892 C C . PHE A 1 104 ? 23.089 1.761 -31.556 1.00 90.25 104 PHE A C 1
ATOM 894 O O . PHE A 1 104 ? 22.611 2.157 -30.480 1.00 90.25 104 PHE A O 1
ATOM 901 N N . PRO A 1 105 ? 24.214 1.026 -31.601 1.00 89.69 105 PRO A N 1
ATOM 902 C CA . PRO A 1 105 ? 24.883 0.508 -30.406 1.00 89.69 105 PRO A CA 1
ATOM 903 C C . PRO A 1 105 ? 25.457 1.604 -29.499 1.00 89.69 105 PRO A C 1
ATOM 905 O O . PRO A 1 105 ? 25.453 1.447 -28.274 1.00 89.69 105 PRO A O 1
ATOM 908 N N . ASP A 1 106 ? 25.871 2.731 -30.078 1.00 89.25 106 ASP A N 1
ATOM 909 C CA . ASP A 1 106 ? 26.579 3.801 -29.364 1.00 89.25 106 ASP A CA 1
ATOM 910 C C . ASP A 1 106 ? 25.661 4.936 -28.875 1.00 89.25 106 ASP A C 1
ATOM 912 O O . ASP A 1 106 ? 26.104 5.838 -28.165 1.00 89.25 106 ASP A O 1
ATOM 916 N N . LEU A 1 107 ? 24.356 4.882 -29.178 1.00 90.50 107 LEU A N 1
ATOM 917 C CA . LEU A 1 107 ? 23.409 5.879 -28.672 1.00 90.50 107 LEU A CA 1
ATOM 918 C C . LEU A 1 107 ? 23.232 5.783 -27.156 1.00 90.50 107 LEU A C 1
ATOM 920 O O . LEU A 1 107 ? 22.996 4.707 -26.585 1.00 90.50 107 LEU A O 1
ATOM 924 N N . THR A 1 108 ? 23.227 6.954 -26.519 1.00 92.69 108 THR A N 1
ATOM 925 C CA . THR A 1 108 ? 22.875 7.098 -25.106 1.00 92.69 108 THR A CA 1
ATOM 926 C C . THR A 1 108 ? 21.413 6.716 -24.861 1.00 92.69 108 THR A C 1
ATOM 928 O O . THR A 1 108 ? 20.568 6.762 -25.755 1.00 92.69 108 THR A O 1
ATOM 931 N N . ILE A 1 109 ? 21.076 6.375 -23.614 1.00 92.06 109 ILE A N 1
ATOM 932 C CA . ILE A 1 109 ? 19.691 6.052 -23.224 1.00 92.06 109 ILE A CA 1
ATOM 933 C C . ILE A 1 109 ? 18.742 7.230 -23.507 1.00 92.06 109 ILE A C 1
ATOM 935 O O . ILE A 1 109 ? 17.581 7.011 -23.842 1.00 92.06 109 ILE A O 1
ATOM 939 N N . ARG A 1 110 ? 19.230 8.472 -23.393 1.00 91.69 110 ARG A N 1
ATOM 940 C CA . ARG A 1 110 ? 18.445 9.682 -23.657 1.00 91.69 110 ARG A CA 1
ATOM 941 C C . ARG A 1 110 ? 18.111 9.829 -25.140 1.00 91.69 110 ARG A C 1
ATOM 943 O O . ARG A 1 110 ? 16.932 9.886 -25.467 1.00 91.69 110 ARG A O 1
ATOM 950 N N . ALA A 1 111 ? 19.118 9.768 -26.009 1.00 90.00 111 ALA A N 1
ATOM 951 C CA . ALA A 1 111 ? 18.914 9.825 -27.457 1.00 90.00 111 ALA A CA 1
ATOM 952 C C . ALA A 1 111 ? 18.029 8.666 -27.951 1.00 90.00 111 ALA A C 1
ATOM 954 O O . ALA A 1 111 ? 17.153 8.833 -28.794 1.00 90.00 111 ALA A O 1
ATOM 955 N N . ARG A 1 112 ? 18.193 7.481 -27.354 1.00 93.94 112 ARG A N 1
ATOM 956 C CA . ARG A 1 112 ? 17.356 6.306 -27.624 1.00 93.94 112 ARG A CA 1
ATOM 957 C C . ARG A 1 112 ? 15.898 6.510 -27.213 1.00 93.94 112 ARG A C 1
ATOM 959 O O . ARG A 1 112 ? 15.004 6.039 -27.905 1.00 93.94 112 ARG A O 1
ATOM 966 N N . ALA A 1 113 ? 15.648 7.198 -26.101 1.00 92.12 113 ALA A N 1
ATOM 967 C CA . ALA A 1 113 ? 14.294 7.522 -25.665 1.00 92.12 113 ALA A CA 1
ATOM 968 C C . ALA A 1 113 ? 13.616 8.513 -26.617 1.00 92.12 113 ALA A C 1
ATOM 970 O O . ALA A 1 113 ? 12.464 8.296 -26.987 1.00 92.12 113 ALA A O 1
ATOM 971 N N . GLU A 1 114 ? 14.348 9.534 -27.063 1.00 93.31 114 GLU A N 1
ATOM 972 C CA . GLU A 1 114 ? 13.872 10.511 -28.048 1.00 93.31 114 GLU A CA 1
ATOM 973 C C . GLU A 1 114 ? 13.555 9.841 -29.392 1.00 93.31 114 GLU A C 1
ATOM 975 O O . GLU A 1 114 ? 12.450 9.997 -29.906 1.00 93.31 114 GLU A O 1
ATOM 980 N N . MET A 1 115 ? 14.457 8.995 -29.898 1.00 92.69 115 MET A N 1
ATOM 981 C CA . MET A 1 115 ? 14.258 8.232 -31.136 1.00 92.69 115 MET A CA 1
ATOM 982 C C . MET A 1 115 ? 13.029 7.312 -31.088 1.00 92.69 115 MET A C 1
ATOM 984 O O . MET A 1 115 ? 12.322 7.170 -32.081 1.00 92.69 115 MET A O 1
ATOM 988 N N . LEU A 1 116 ? 12.776 6.666 -29.946 1.00 90.88 116 LEU A N 1
ATOM 989 C CA . LEU A 1 116 ? 11.639 5.756 -29.776 1.00 90.88 116 LEU A CA 1
ATOM 990 C C . LEU A 1 116 ? 10.332 6.482 -29.399 1.00 90.88 116 LEU A C 1
ATOM 992 O O . LEU A 1 116 ? 9.295 5.832 -29.280 1.00 90.88 116 LEU A O 1
ATOM 996 N N . GLY A 1 117 ? 10.362 7.801 -29.170 1.00 90.88 117 GLY A N 1
ATOM 997 C CA . GLY A 1 117 ? 9.202 8.565 -28.699 1.00 90.88 117 GLY A CA 1
ATOM 998 C C . GLY A 1 117 ? 8.761 8.201 -27.274 1.00 90.88 117 GLY A C 1
ATOM 999 O O . GLY A 1 117 ? 7.594 8.368 -26.914 1.00 90.88 117 GLY A O 1
ATOM 1000 N N . PHE A 1 118 ? 9.673 7.679 -26.449 1.00 89.38 118 PHE A N 1
ATOM 1001 C CA . PHE A 1 118 ? 9.394 7.246 -25.079 1.00 89.38 118 PHE A CA 1
ATOM 1002 C C . PHE A 1 118 ? 9.990 8.201 -24.047 1.00 89.38 118 PHE A C 1
ATOM 1004 O O . PHE A 1 118 ? 10.960 8.912 -24.291 1.00 89.38 118 PHE A O 1
ATOM 1011 N N . SER A 1 119 ? 9.449 8.179 -22.825 1.00 90.19 119 SER A N 1
ATOM 1012 C CA . SER A 1 119 ? 10.080 8.916 -21.730 1.00 90.19 119 SER A CA 1
ATOM 1013 C C . SER A 1 119 ? 11.433 8.290 -21.373 1.00 90.19 119 SER A C 1
ATOM 1015 O O . SER A 1 119 ? 11.552 7.064 -21.274 1.00 90.19 119 SER A O 1
ATOM 1017 N N . TYR A 1 120 ? 12.434 9.127 -21.084 1.00 91.81 120 TYR A N 1
ATOM 1018 C CA . TYR A 1 120 ? 13.747 8.676 -20.603 1.00 91.81 120 TYR A CA 1
ATOM 1019 C C . TYR A 1 120 ? 13.631 7.684 -19.437 1.00 91.81 120 TYR A C 1
ATOM 1021 O O . TYR A 1 120 ? 14.320 6.665 -19.398 1.00 91.81 120 TYR A O 1
ATOM 1029 N N . ARG A 1 121 ? 12.713 7.951 -18.499 1.00 89.81 121 ARG A N 1
ATOM 1030 C CA . ARG A 1 121 ? 12.485 7.094 -17.333 1.00 89.81 121 ARG A CA 1
ATOM 1031 C C . ARG A 1 121 ? 11.980 5.709 -17.728 1.00 89.81 121 ARG A C 1
ATOM 1033 O O . ARG A 1 121 ? 12.443 4.731 -17.163 1.00 89.81 121 ARG A O 1
ATOM 1040 N N . SER A 1 122 ? 11.079 5.621 -18.705 1.00 88.62 122 SER A N 1
ATOM 1041 C CA . SER A 1 122 ? 10.564 4.342 -19.203 1.00 88.62 122 SER A CA 1
ATOM 1042 C C . SER A 1 122 ? 11.675 3.491 -19.810 1.00 88.62 122 SER A C 1
ATOM 1044 O O . SER A 1 122 ? 11.789 2.319 -19.467 1.00 88.62 122 SER A O 1
ATOM 1046 N N . VAL A 1 123 ? 12.520 4.082 -20.659 1.00 90.00 123 VAL A N 1
ATOM 1047 C CA . VAL A 1 123 ? 13.648 3.361 -21.269 1.00 90.00 123 VAL A CA 1
ATOM 1048 C C . VAL A 1 123 ? 14.687 2.984 -20.210 1.00 90.00 123 VAL A C 1
ATOM 1050 O O . VAL A 1 123 ? 15.158 1.852 -20.201 1.00 90.00 123 VAL A O 1
ATOM 1053 N N . SER A 1 124 ? 14.999 3.882 -19.269 1.00 92.19 124 SER A N 1
ATOM 1054 C CA . SER A 1 124 ? 15.934 3.595 -18.172 1.00 92.19 124 SER A CA 1
ATOM 1055 C C . SER A 1 124 ? 15.442 2.461 -17.269 1.00 92.19 124 SER A C 1
ATOM 1057 O O . SER A 1 124 ? 16.231 1.583 -16.925 1.00 92.19 124 SER A O 1
ATOM 1059 N N . ASP A 1 125 ? 14.155 2.454 -16.913 1.00 90.12 125 ASP A N 1
ATOM 1060 C CA . ASP A 1 125 ? 13.555 1.399 -16.094 1.00 90.12 125 ASP A CA 1
ATOM 1061 C C . ASP A 1 125 ? 13.569 0.056 -16.847 1.00 90.12 125 ASP A C 1
ATOM 1063 O O . ASP A 1 125 ? 13.936 -0.955 -16.258 1.00 90.12 125 ASP A O 1
ATOM 1067 N N . ILE A 1 126 ? 13.244 0.036 -18.149 1.00 90.12 126 ILE A N 1
ATOM 1068 C CA . ILE A 1 126 ? 13.309 -1.183 -18.979 1.00 90.12 126 ILE A CA 1
ATOM 1069 C C . ILE A 1 126 ? 14.740 -1.726 -19.044 1.00 90.12 126 ILE A C 1
ATOM 1071 O O . ILE A 1 126 ? 14.952 -2.910 -18.809 1.00 90.12 126 ILE A O 1
ATOM 1075 N N . VAL A 1 127 ? 15.731 -0.873 -19.317 1.00 90.62 127 VAL A N 1
ATOM 1076 C CA . VAL A 1 127 ? 17.135 -1.304 -19.406 1.00 90.62 127 VAL A CA 1
ATOM 1077 C C . VAL A 1 127 ? 17.636 -1.840 -18.065 1.00 90.62 127 VAL A C 1
ATOM 1079 O O . VAL A 1 127 ? 18.334 -2.842 -18.046 1.00 90.62 127 VAL A O 1
ATOM 1082 N N . LYS A 1 128 ? 17.285 -1.204 -16.942 1.00 90.00 128 LYS A N 1
ATOM 1083 C CA . LYS A 1 128 ? 17.767 -1.620 -15.613 1.00 90.00 128 LYS A CA 1
ATOM 1084 C C . LYS A 1 128 ? 17.084 -2.869 -15.070 1.00 90.00 128 LYS A C 1
ATOM 1086 O O . LYS A 1 128 ? 17.699 -3.589 -14.290 1.00 90.00 128 LYS A O 1
ATOM 1091 N N . GLU A 1 129 ? 15.807 -3.062 -15.383 1.00 88.75 129 GLU A N 1
ATOM 1092 C CA . GLU A 1 129 ? 15.002 -4.129 -14.782 1.00 88.75 129 GLU A CA 1
ATOM 1093 C C . GLU A 1 129 ? 14.867 -5.360 -15.690 1.00 88.75 129 GLU A C 1
ATOM 1095 O O . GLU A 1 129 ? 14.704 -6.457 -15.165 1.00 88.75 129 GLU A O 1
ATOM 1100 N N . GLU A 1 130 ? 14.952 -5.204 -17.018 1.00 89.31 130 GLU A N 1
ATOM 1101 C CA . GLU A 1 130 ? 14.610 -6.263 -17.984 1.00 89.31 130 GLU A CA 1
ATOM 1102 C C . GLU A 1 130 ? 15.763 -6.658 -18.929 1.00 89.31 130 GLU A C 1
ATOM 1104 O O . GLU A 1 130 ? 15.610 -7.616 -19.687 1.00 89.31 130 GLU A O 1
ATOM 1109 N N . ILE A 1 131 ? 16.896 -5.941 -18.928 1.00 88.44 131 ILE A N 1
ATOM 1110 C CA . ILE A 1 131 ? 18.064 -6.247 -19.776 1.00 88.44 131 ILE A CA 1
ATOM 1111 C C . ILE A 1 131 ? 19.298 -6.401 -18.884 1.00 88.44 131 ILE A C 1
ATOM 1113 O O . ILE A 1 131 ? 19.675 -5.475 -18.164 1.00 88.44 131 ILE A O 1
ATOM 1117 N N . SER A 1 132 ? 19.945 -7.568 -18.912 1.00 91.12 132 SER A N 1
ATOM 1118 C CA . SER A 1 132 ? 21.180 -7.770 -18.146 1.00 91.12 132 SER A CA 1
ATOM 1119 C C . SER A 1 132 ? 22.358 -7.019 -18.791 1.00 91.12 132 SER A C 1
ATOM 1121 O O . SER A 1 132 ? 22.347 -6.782 -20.002 1.00 91.12 132 SER A O 1
ATOM 1123 N N . PRO A 1 133 ? 23.409 -6.656 -18.030 1.00 89.56 133 PRO A N 1
ATOM 1124 C CA . PRO A 1 133 ? 24.606 -6.040 -18.606 1.00 89.56 133 PRO A CA 1
ATOM 1125 C C . PRO A 1 133 ? 25.251 -6.897 -19.706 1.00 89.56 133 PRO A C 1
ATOM 1127 O O . PRO A 1 133 ? 25.692 -6.367 -20.719 1.00 89.56 133 PRO A O 1
ATOM 1130 N N . GLU A 1 134 ? 25.251 -8.220 -19.535 1.00 89.44 134 GLU A N 1
ATOM 1131 C CA . GLU A 1 134 ? 25.775 -9.175 -20.519 1.00 89.44 134 GLU A CA 1
ATOM 1132 C C . GLU A 1 134 ? 24.940 -9.181 -21.805 1.00 89.44 134 GLU A C 1
ATOM 1134 O O . GLU A 1 134 ? 25.484 -9.109 -22.906 1.00 89.44 134 GLU A O 1
ATOM 1139 N N . GLU A 1 135 ? 23.610 -9.206 -21.678 1.00 90.19 135 GLU A N 1
ATOM 1140 C CA . GLU A 1 135 ? 22.702 -9.138 -22.823 1.00 90.19 135 GLU A CA 1
ATOM 1141 C C . GLU A 1 135 ? 22.857 -7.812 -23.576 1.00 90.19 135 GLU A C 1
ATOM 1143 O O . GLU A 1 135 ? 22.852 -7.783 -24.807 1.00 90.19 135 GLU A O 1
ATOM 1148 N N . LEU A 1 136 ? 23.045 -6.713 -22.845 1.00 89.62 136 LEU A N 1
ATOM 1149 C CA . LEU A 1 136 ? 23.252 -5.395 -23.427 1.00 89.62 136 LEU A CA 1
ATOM 1150 C C . LEU A 1 136 ? 24.518 -5.340 -24.293 1.00 89.62 136 LEU A C 1
ATOM 1152 O O . LEU A 1 136 ? 24.479 -4.808 -25.404 1.00 89.62 136 LEU A O 1
ATOM 1156 N N . GLU A 1 137 ? 25.623 -5.901 -23.804 1.00 90.12 137 GLU A N 1
ATOM 1157 C CA . GLU A 1 137 ? 26.877 -5.987 -24.558 1.00 90.12 137 GLU A CA 1
ATOM 1158 C C . GLU A 1 137 ? 26.739 -6.898 -25.784 1.00 90.12 137 GLU A C 1
ATOM 1160 O O . GLU A 1 137 ? 27.215 -6.550 -26.866 1.00 90.12 137 GLU A O 1
ATOM 1165 N N . LEU A 1 138 ? 26.017 -8.018 -25.673 1.00 91.12 138 LEU A N 1
ATOM 1166 C CA . LEU A 1 138 ? 25.732 -8.882 -26.823 1.00 91.12 138 LEU A CA 1
ATOM 1167 C C . LEU A 1 138 ? 24.931 -8.154 -27.909 1.00 91.12 138 LEU A C 1
ATOM 1169 O O . LEU A 1 138 ? 25.283 -8.251 -29.085 1.00 91.12 138 LEU A O 1
ATOM 1173 N N . LEU A 1 139 ? 23.890 -7.403 -27.536 1.00 90.19 139 LEU A N 1
ATOM 1174 C CA . LEU A 1 139 ? 23.073 -6.638 -28.487 1.00 90.19 139 LEU A CA 1
ATOM 1175 C C . LEU A 1 139 ? 23.899 -5.569 -29.213 1.00 90.19 139 LEU A C 1
ATOM 1177 O O . LEU A 1 139 ? 23.783 -5.431 -30.432 1.00 90.19 139 LEU A O 1
ATOM 1181 N N . LYS A 1 140 ? 24.769 -4.855 -28.491 1.00 90.31 140 LYS A N 1
ATOM 1182 C CA . LYS A 1 140 ? 25.661 -3.855 -29.093 1.00 90.31 140 LYS A CA 1
ATOM 1183 C C . LYS A 1 140 ? 26.691 -4.484 -30.022 1.00 90.31 140 LYS A C 1
ATOM 1185 O O . LYS A 1 140 ? 26.897 -3.992 -31.126 1.00 90.31 140 LYS A O 1
ATOM 1190 N N . ASN A 1 141 ? 27.321 -5.577 -29.594 1.00 89.81 141 ASN A N 1
ATOM 1191 C CA . ASN A 1 141 ? 28.325 -6.277 -30.392 1.00 89.81 141 ASN A CA 1
ATOM 1192 C C . ASN A 1 141 ? 27.717 -6.904 -31.647 1.00 89.81 141 ASN A C 1
ATOM 1194 O O . ASN A 1 141 ? 28.352 -6.886 -32.697 1.00 89.81 141 ASN A O 1
ATOM 1198 N N . LYS A 1 142 ? 26.483 -7.413 -31.556 1.00 87.38 142 LYS A N 1
ATOM 1199 C CA . LYS A 1 142 ? 25.721 -7.858 -32.723 1.00 87.38 142 LYS A CA 1
ATOM 1200 C C . LYS A 1 142 ? 25.496 -6.700 -33.695 1.00 87.38 142 LYS A C 1
ATOM 1202 O O . LYS A 1 142 ? 25.874 -6.811 -34.850 1.00 87.38 142 LYS A O 1
ATOM 1207 N N . GLY A 1 143 ? 24.998 -5.570 -33.195 1.00 83.44 143 GLY A N 1
ATOM 1208 C CA . GLY A 1 143 ? 24.808 -4.363 -33.996 1.00 83.44 143 GLY A CA 1
ATOM 1209 C C . GLY A 1 143 ? 26.071 -3.901 -34.719 1.00 83.44 143 GLY A C 1
ATOM 1210 O O . GLY A 1 143 ? 26.046 -3.673 -35.921 1.00 83.44 143 GLY A O 1
ATOM 1211 N N . ARG A 1 144 ? 27.197 -3.810 -34.003 1.00 85.50 144 ARG A N 1
ATOM 1212 C CA . ARG A 1 144 ? 28.487 -3.406 -34.589 1.00 85.50 144 ARG A CA 1
ATOM 1213 C C . ARG A 1 144 ? 28.952 -4.360 -35.691 1.00 85.50 144 ARG A C 1
ATOM 1215 O O . ARG A 1 144 ? 29.366 -3.892 -36.740 1.00 85.50 144 ARG A O 1
ATOM 1222 N N . LYS A 1 145 ? 28.825 -5.674 -35.482 1.00 81.12 145 LYS A N 1
ATOM 1223 C CA . LYS A 1 145 ? 29.172 -6.685 -36.495 1.00 81.12 145 LYS A CA 1
ATOM 1224 C C . LYS A 1 145 ? 28.273 -6.615 -37.726 1.00 81.12 145 LYS A C 1
ATOM 1226 O O . LYS A 1 145 ? 28.772 -6.734 -38.839 1.00 81.12 145 LYS A O 1
ATOM 1231 N N . ASP A 1 146 ? 26.975 -6.397 -37.527 1.00 76.12 146 ASP A N 1
ATOM 1232 C CA . ASP A 1 146 ? 26.014 -6.262 -38.623 1.00 76.12 146 ASP A CA 1
ATOM 1233 C C . ASP A 1 146 ? 26.360 -5.016 -39.476 1.00 76.12 146 ASP A C 1
ATOM 1235 O O . ASP A 1 146 ? 26.455 -5.114 -40.700 1.00 76.12 146 ASP A O 1
ATOM 1239 N N . HIS A 1 147 ? 26.699 -3.886 -38.836 1.00 67.62 147 HIS A N 1
ATOM 1240 C CA . HIS A 1 147 ? 27.166 -2.654 -39.504 1.00 67.62 147 HIS A CA 1
ATOM 1241 C C . HIS A 1 147 ? 28.547 -2.766 -40.170 1.00 67.62 147 HIS A C 1
ATOM 1243 O O . HIS A 1 147 ? 28.827 -2.037 -41.116 1.00 67.62 147 HIS A O 1
ATOM 1249 N N . GLU A 1 148 ? 29.424 -3.650 -39.694 1.00 65.38 148 GLU A N 1
ATOM 1250 C CA . GLU A 1 148 ? 30.708 -3.944 -40.350 1.00 65.38 148 GLU A CA 1
ATOM 1251 C C . GLU A 1 148 ? 30.530 -4.828 -41.598 1.00 65.38 148 GLU A C 1
ATOM 1253 O O . GLU A 1 148 ? 31.323 -4.734 -42.536 1.00 65.38 148 GLU A O 1
ATOM 1258 N N . SER A 1 149 ? 29.494 -5.676 -41.623 1.00 60.75 149 SER A N 1
ATOM 1259 C CA . SER A 1 149 ? 29.194 -6.572 -42.749 1.00 60.75 149 SER A CA 1
ATOM 1260 C C . SER A 1 149 ? 28.404 -5.902 -43.878 1.00 60.75 149 SER A C 1
ATOM 1262 O O . SER A 1 149 ? 28.651 -6.186 -45.052 1.00 60.75 149 SER A O 1
ATOM 1264 N N . ASP A 1 150 ? 27.522 -4.961 -43.541 1.00 55.00 150 ASP A N 1
ATOM 1265 C CA . ASP A 1 150 ? 26.850 -4.090 -44.499 1.00 55.00 150 ASP A CA 1
ATOM 1266 C C . ASP A 1 150 ? 27.734 -2.862 -44.727 1.00 55.00 150 ASP A C 1
ATOM 1268 O O . ASP A 1 150 ? 27.616 -1.872 -44.013 1.00 55.00 150 ASP A O 1
ATOM 1272 N N . GLY A 1 151 ? 28.635 -2.912 -45.713 1.00 55.97 151 GLY A N 1
ATOM 1273 C CA . GLY A 1 151 ? 29.538 -1.818 -46.110 1.00 55.97 151 GLY A CA 1
ATOM 1274 C C . GLY A 1 151 ? 28.835 -0.544 -46.614 1.00 55.97 151 GLY A C 1
ATOM 1275 O O . GLY A 1 151 ? 29.111 -0.064 -47.713 1.00 55.97 151 GLY A O 1
ATOM 1276 N N . THR A 1 152 ? 27.944 0.033 -45.810 1.00 46.47 152 THR A N 1
ATOM 1277 C CA . THR A 1 152 ? 27.132 1.211 -46.100 1.00 46.47 152 THR A CA 1
ATOM 1278 C C . THR A 1 152 ? 27.449 2.286 -45.067 1.00 46.47 152 THR A C 1
ATOM 1280 O O . THR A 1 152 ? 26.736 2.514 -44.098 1.00 46.47 152 THR A O 1
ATOM 1283 N N . ALA A 1 153 ? 28.597 2.920 -45.292 1.00 48.56 153 ALA A N 1
ATOM 1284 C CA . ALA A 1 153 ? 28.945 4.292 -44.936 1.00 48.56 153 ALA A CA 1
ATOM 1285 C C . ALA A 1 153 ? 28.018 5.016 -43.930 1.00 48.56 153 ALA A C 1
ATOM 1287 O O . ALA A 1 153 ? 27.038 5.651 -44.309 1.00 48.56 153 ALA A O 1
ATOM 1288 N N . SER A 1 154 ? 28.399 5.013 -42.653 1.00 48.91 154 SER A N 1
ATOM 1289 C CA . SER A 1 154 ? 28.940 6.176 -41.921 1.00 48.91 154 SER A CA 1
ATOM 1290 C C . SER A 1 154 ? 28.513 7.607 -42.340 1.00 48.91 154 SER A C 1
ATOM 1292 O O . SER A 1 154 ? 29.345 8.513 -42.310 1.00 48.91 154 SER A O 1
ATOM 1294 N N . LYS A 1 155 ? 27.253 7.860 -42.727 1.00 49.72 155 LYS A N 1
ATOM 1295 C CA . LYS A 1 155 ? 26.790 9.198 -43.168 1.00 49.72 155 LYS A CA 1
ATOM 1296 C C . LYS A 1 155 ? 25.634 9.829 -42.388 1.00 49.72 155 LYS A C 1
ATOM 1298 O O . LYS A 1 155 ? 25.215 10.922 -42.749 1.00 49.72 155 LYS A O 1
ATOM 1303 N N . THR A 1 156 ? 25.151 9.234 -41.299 1.00 50.78 156 THR A N 1
ATOM 1304 C CA . THR A 1 156 ? 23.989 9.785 -40.563 1.00 50.78 156 THR A CA 1
ATOM 1305 C C . THR A 1 156 ? 24.306 10.389 -39.193 1.00 50.78 156 THR A C 1
ATOM 1307 O O . THR A 1 156 ? 23.426 11.000 -38.596 1.00 50.78 156 THR A O 1
ATOM 1310 N N . VAL A 1 157 ? 25.542 10.279 -38.690 1.00 49.22 157 VAL A N 1
ATOM 1311 C CA . VAL A 1 157 ? 25.889 10.763 -37.335 1.00 49.22 157 VAL A CA 1
ATOM 1312 C C . VAL A 1 157 ? 26.283 12.252 -37.314 1.00 49.22 157 VAL A C 1
ATOM 1314 O O . VAL A 1 157 ? 26.115 12.908 -36.295 1.00 49.22 157 VAL A O 1
ATOM 1317 N N . GLU A 1 158 ? 26.680 12.851 -38.443 1.00 44.25 158 GLU A N 1
ATOM 1318 C CA . GLU A 1 158 ? 27.053 14.281 -38.502 1.00 44.25 158 GLU A CA 1
ATOM 1319 C C . GLU A 1 158 ? 25.869 15.270 -38.561 1.00 44.25 158 GLU A C 1
ATOM 1321 O O . GLU A 1 158 ? 26.083 16.483 -38.572 1.00 44.25 158 GLU A O 1
ATOM 1326 N N . GLN A 1 159 ? 24.614 14.806 -38.607 1.00 45.72 159 GLN A N 1
ATOM 1327 C CA . GLN A 1 159 ? 23.453 15.704 -38.737 1.00 45.72 159 GLN A CA 1
ATOM 1328 C C . GLN A 1 159 ? 22.691 15.981 -37.435 1.00 45.72 159 GLN A C 1
ATOM 1330 O O . GLN A 1 159 ? 21.816 16.842 -37.441 1.00 45.72 159 GLN A O 1
ATOM 1335 N N . ILE A 1 160 ? 23.028 15.328 -36.318 1.00 50.06 160 ILE A N 1
ATOM 1336 C CA . ILE A 1 160 ? 22.326 15.550 -35.037 1.00 50.06 160 ILE A CA 1
ATOM 1337 C C . ILE A 1 160 ? 23.100 16.508 -34.108 1.00 50.06 160 ILE A C 1
ATOM 1339 O O . ILE A 1 160 ? 22.476 17.232 -33.341 1.00 50.06 160 ILE A O 1
ATOM 1343 N N . ASP A 1 161 ? 24.420 16.652 -34.272 1.00 46.38 161 ASP A N 1
ATOM 1344 C CA . ASP A 1 161 ? 25.256 17.566 -33.463 1.00 46.38 161 ASP A CA 1
ATOM 1345 C C . ASP A 1 161 ? 25.177 19.055 -33.871 1.00 46.38 161 ASP A C 1
ATOM 1347 O O . ASP A 1 161 ? 25.879 19.893 -33.312 1.00 46.38 161 ASP A O 1
ATOM 1351 N N . LYS A 1 162 ? 24.314 19.433 -34.826 1.00 46.75 162 LYS A N 1
ATOM 1352 C CA . LYS A 1 162 ? 24.156 20.836 -35.274 1.00 46.75 162 LYS A CA 1
ATOM 1353 C C . LYS A 1 162 ? 22.934 21.567 -34.707 1.00 46.75 162 LYS A C 1
ATOM 1355 O O . LYS A 1 162 ? 22.613 22.649 -35.188 1.00 46.75 162 LYS A O 1
ATOM 1360 N N . LEU A 1 163 ? 22.252 21.005 -33.708 1.00 46.22 163 LEU A N 1
ATOM 1361 C CA . LEU A 1 163 ? 21.120 21.667 -33.038 1.00 46.22 163 LEU A CA 1
ATOM 1362 C C . LEU A 1 163 ? 21.467 22.299 -31.679 1.00 46.22 163 LEU A C 1
ATOM 1364 O O . LEU A 1 163 ? 20.602 22.942 -31.097 1.00 46.22 163 LEU A O 1
ATOM 1368 N N . ASP A 1 164 ? 22.721 22.187 -31.228 1.00 50.12 164 ASP A N 1
ATOM 1369 C CA . ASP A 1 164 ? 23.229 22.810 -29.992 1.00 50.12 164 ASP A CA 1
ATOM 1370 C C . ASP A 1 164 ? 24.329 23.871 -30.268 1.00 50.12 164 ASP A C 1
ATOM 1372 O O . ASP A 1 164 ? 25.279 24.019 -29.499 1.00 50.12 164 ASP A O 1
ATOM 1376 N N . SER A 1 165 ? 24.231 24.628 -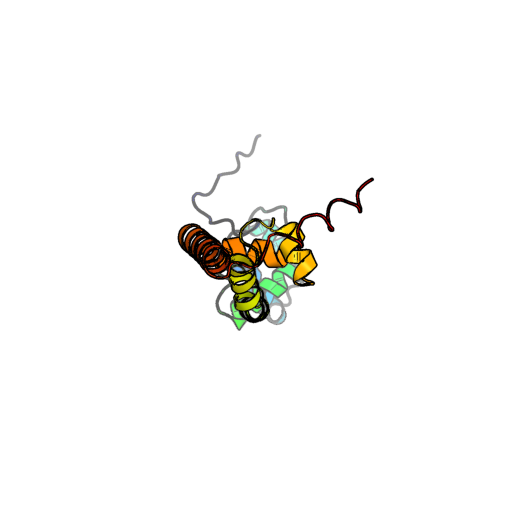31.372 1.00 44.53 165 SER A N 1
ATOM 1377 C CA . SER A 1 165 ? 25.050 25.836 -31.625 1.00 44.53 165 SER A CA 1
ATOM 1378 C C . SER A 1 165 ? 24.195 27.078 -31.820 1.00 44.53 165 SER A C 1
ATOM 1380 O O . SER A 1 165 ? 23.182 26.979 -32.547 1.00 44.53 165 SER A O 1
#

pLDDT: mean 77.93, std 18.91, range [36.5, 95.12]

Foldseek 3Di:
DDDDPPDDPDFPCPDPDGPVLLVVLLVCVVCCVVVVDDPVNSQVVSCVVVVDPDTQDPVLSVLQNCCCVVPVDSDDPDPPPPPPPPCVVLVVCLVVLLVCCLQPVPDDLVVSCVVVVHDSVSSVCSCVPPNDPVNSVVSNVNSVVVCVVPPDDDDPPVPPVPPPD